Protein AF-A0A925N375-F1 (afdb_monomer_lite)

pLDDT: mean 96.9, std 3.02, range [80.62, 98.56]

Secondary structur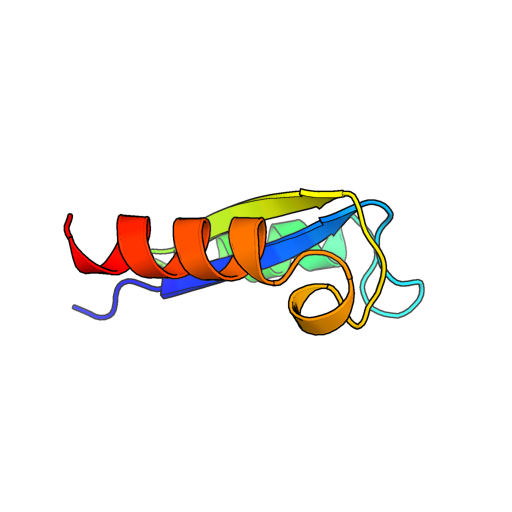e (DSSP, 8-state):
---EEEEEEESPPTTS-TTHHHHHHTT-TTEEEEEEES-TTHHHH-HHHHHHHHHHHHT-

Sequence (60 aa):
ACPTLVIHADPPQPYLPEPLRSRRAGRLPQGELCVIRGSHHLHMEDPQAVAAAIGDFFVR

Structure (mmCIF, N/CA/C/O backbone):
data_AF-A0A925N375-F1
#
_entry.id   AF-A0A925N375-F1
#
loop_
_atom_site.group_PDB
_atom_site.id
_atom_site.type_symbol
_atom_site.label_atom_id
_atom_site.label_alt_id
_atom_site.label_comp_id
_atom_site.label_asym_id
_atom_site.label_entity_id
_atom_site.label_seq_id
_atom_site.pdbx_PDB_ins_code
_atom_site.Cartn_x
_atom_site.Cartn_y
_atom_site.Cartn_z
_atom_site.occupancy
_atom_site.B_iso_or_equiv
_atom_site.auth_seq_id
_atom_site.auth_comp_id
_atom_site.auth_asym_id
_atom_site.auth_atom_id
_atom_site.pdbx_PDB_model_num
ATOM 1 N N . ALA A 1 1 ? -12.850 1.903 17.840 1.00 80.62 1 ALA A N 1
ATOM 2 C CA . ALA A 1 1 ? -12.250 0.980 16.855 1.00 80.62 1 ALA A CA 1
ATOM 3 C C . ALA A 1 1 ? -11.308 1.780 15.967 1.00 80.62 1 ALA A C 1
ATOM 5 O O . ALA A 1 1 ? -11.567 2.963 15.779 1.00 80.62 1 ALA A O 1
ATOM 6 N N . CYS A 1 2 ? -10.232 1.171 15.474 1.00 94.31 2 CYS A N 1
ATOM 7 C CA . CYS A 1 2 ? -9.300 1.800 14.534 1.00 94.31 2 CYS A CA 1
ATOM 8 C C . CYS A 1 2 ? -8.990 0.785 13.422 1.00 94.31 2 CYS A C 1
ATOM 10 O O . CYS A 1 2 ? -7.999 0.059 13.530 1.00 94.31 2 CYS A O 1
ATOM 12 N N . PRO A 1 3 ? -9.888 0.635 12.428 1.00 96.75 3 PRO A N 1
ATOM 13 C CA . PRO A 1 3 ? -9.604 -0.152 11.234 1.00 96.75 3 PRO A CA 1
ATOM 14 C C . PRO A 1 3 ? -8.395 0.434 10.500 1.00 96.75 3 PRO A C 1
ATOM 16 O O . PRO A 1 3 ? -8.290 1.655 10.368 1.00 96.75 3 PRO A O 1
ATOM 19 N N . THR A 1 4 ? -7.515 -0.423 9.982 1.00 97.94 4 THR A N 1
ATOM 20 C CA . THR A 1 4 ? -6.302 0.013 9.276 1.00 97.94 4 THR A CA 1
ATOM 21 C C . THR A 1 4 ? -6.087 -0.807 8.013 1.00 97.94 4 THR A C 1
ATOM 23 O O . THR A 1 4 ? -5.977 -2.028 8.085 1.00 97.94 4 THR A O 1
ATOM 26 N N . LEU A 1 5 ? -5.919 -0.137 6.874 1.00 98.50 5 LEU A N 1
ATOM 27 C CA . LEU A 1 5 ? -5.458 -0.754 5.633 1.00 98.50 5 LEU A CA 1
ATOM 28 C C . LEU A 1 5 ? -3.943 -0.565 5.464 1.00 98.50 5 LEU A C 1
ATOM 30 O O . LEU A 1 5 ? -3.435 0.553 5.525 1.00 98.50 5 LEU A O 1
ATOM 34 N N . VAL A 1 6 ? -3.227 -1.656 5.197 1.00 98.31 6 VAL A N 1
ATOM 35 C CA . VAL A 1 6 ? -1.829 -1.655 4.750 1.00 98.31 6 VAL A CA 1
ATOM 36 C C . VAL A 1 6 ? -1.794 -1.951 3.256 1.00 98.31 6 VAL A C 1
ATOM 38 O O . VAL A 1 6 ? -2.300 -2.983 2.825 1.00 98.31 6 VAL A O 1
ATOM 41 N N . ILE A 1 7 ? -1.163 -1.079 2.470 1.00 98.25 7 ILE A N 1
ATOM 42 C CA . ILE A 1 7 ? -0.924 -1.296 1.037 1.00 98.25 7 ILE A CA 1
ATOM 43 C C . ILE A 1 7 ? 0.579 -1.522 0.837 1.00 98.25 7 ILE A C 1
ATOM 45 O O . ILE A 1 7 ? 1.388 -0.645 1.136 1.00 98.25 7 ILE A O 1
ATOM 49 N N . HIS A 1 8 ? 0.966 -2.702 0.352 1.00 98.25 8 HIS A N 1
ATOM 50 C CA . HIS A 1 8 ? 2.353 -3.051 0.031 1.00 98.25 8 HIS A CA 1
ATOM 51 C C . HIS A 1 8 ? 2.573 -3.195 -1.476 1.00 98.25 8 HIS A C 1
ATOM 53 O O . HIS A 1 8 ? 1.676 -3.607 -2.208 1.00 98.25 8 HIS A O 1
ATOM 59 N N . ALA A 1 9 ? 3.810 -2.943 -1.908 1.00 97.69 9 ALA A N 1
ATOM 60 C CA . ALA A 1 9 ? 4.254 -3.250 -3.264 1.00 97.69 9 ALA A CA 1
ATOM 61 C C . ALA A 1 9 ? 4.679 -4.709 -3.438 1.00 97.69 9 ALA A C 1
ATOM 63 O O . ALA A 1 9 ? 5.189 -5.327 -2.500 1.00 97.69 9 ALA A O 1
ATOM 64 N N . ASP A 1 10 ? 4.536 -5.231 -4.650 1.00 97.06 10 ASP A N 1
ATOM 65 C CA . ASP A 1 10 ? 5.150 -6.472 -5.115 1.00 97.06 10 ASP A CA 1
ATOM 66 C C . ASP A 1 10 ? 6.027 -6.183 -6.349 1.00 97.06 10 ASP A C 1
ATOM 68 O O . ASP A 1 10 ? 5.486 -5.734 -7.367 1.00 97.06 10 ASP A O 1
ATOM 72 N N . PRO A 1 11 ? 7.356 -6.4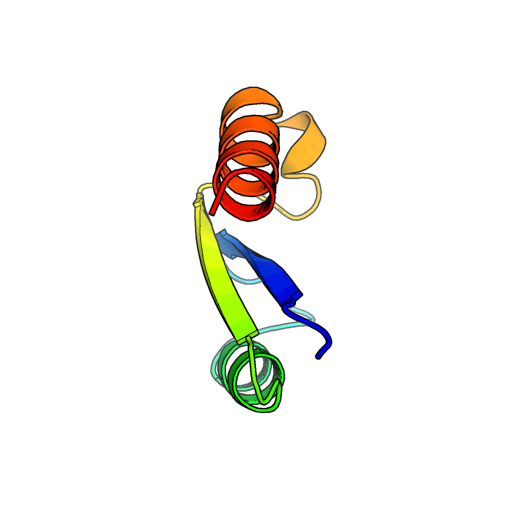17 -6.292 1.00 96.81 11 PRO A N 1
ATOM 73 C CA . PRO A 1 11 ? 8.101 -7.141 -5.252 1.00 96.81 11 PRO A CA 1
ATOM 74 C C . PRO A 1 11 ? 8.305 -6.363 -3.932 1.00 96.81 11 PRO A C 1
ATOM 76 O O . PRO A 1 11 ? 8.224 -5.133 -3.908 1.00 96.81 11 PRO A O 1
ATOM 79 N N . PRO A 1 12 ? 8.614 -7.058 -2.815 1.00 96.94 12 PRO A N 1
ATOM 80 C CA . PRO A 1 12 ? 9.014 -6.407 -1.570 1.00 96.94 12 PRO A CA 1
ATOM 81 C C . PRO A 1 12 ? 10.213 -5.482 -1.717 1.00 96.94 12 PRO A C 1
ATOM 83 O O . PRO A 1 12 ? 11.190 -5.807 -2.392 1.00 96.94 12 PRO A O 1
ATOM 86 N N . GLN A 1 13 ? 10.179 -4.359 -0.995 1.00 94.44 13 GLN A N 1
ATOM 87 C CA . GLN A 1 13 ? 11.338 -3.484 -0.897 1.00 94.44 13 GLN A CA 1
ATOM 88 C C . GLN A 1 13 ? 12.470 -4.187 -0.131 1.00 94.44 13 GLN A C 1
ATOM 90 O O . GLN A 1 13 ? 12.201 -4.828 0.890 1.00 94.44 13 GLN A O 1
ATOM 95 N N . PRO A 1 14 ? 13.745 -4.018 -0.535 1.00 95.69 14 PRO A N 1
ATOM 96 C CA . PRO A 1 14 ? 14.877 -4.683 0.120 1.00 95.69 14 PRO A CA 1
ATOM 97 C C . PRO A 1 14 ? 14.989 -4.410 1.628 1.00 95.69 14 PRO A C 1
ATOM 99 O O . PRO A 1 14 ? 15.444 -5.263 2.383 1.00 95.69 14 PRO A O 1
ATOM 102 N N . TYR A 1 15 ? 14.550 -3.232 2.081 1.00 95.38 15 TYR A N 1
ATOM 103 C CA . TYR A 1 15 ? 14.574 -2.823 3.490 1.00 95.38 15 TYR A CA 1
ATOM 104 C C . TYR A 1 15 ? 13.326 -3.247 4.284 1.00 95.38 15 TYR A C 1
ATOM 106 O O . TYR A 1 15 ? 13.285 -3.098 5.506 1.00 95.38 15 TYR A O 1
ATOM 114 N N . LEU A 1 16 ? 12.295 -3.760 3.609 1.00 96.25 16 LEU A N 1
ATOM 115 C CA . LEU A 1 16 ? 11.070 -4.264 4.225 1.00 96.25 16 LEU A CA 1
ATOM 116 C C . LEU A 1 16 ? 10.658 -5.596 3.562 1.00 96.25 16 LEU A C 1
ATOM 118 O O . LEU A 1 16 ? 9.599 -5.676 2.937 1.00 96.25 16 LEU A O 1
ATOM 122 N N . PRO A 1 17 ? 11.498 -6.646 3.666 1.00 97.56 17 PRO A N 1
ATOM 123 C CA . PRO A 1 17 ? 11.284 -7.905 2.963 1.00 97.56 17 PRO A CA 1
ATOM 124 C C . PRO A 1 17 ? 10.212 -8.778 3.632 1.00 97.56 17 PRO A C 1
ATOM 126 O O . PRO A 1 17 ? 9.741 -8.514 4.745 1.00 97.56 17 PRO A O 1
ATOM 129 N N . GLU A 1 18 ? 9.871 -9.886 2.979 1.00 97.38 18 GLU A N 1
ATOM 130 C CA . GLU A 1 18 ? 9.197 -11.004 3.643 1.00 97.38 18 GLU A CA 1
ATOM 131 C C . GLU A 1 18 ? 10.188 -11.830 4.491 1.00 97.38 18 GLU A C 1
ATOM 133 O O . GLU A 1 18 ? 11.367 -11.909 4.147 1.00 97.38 18 GLU A O 1
ATOM 138 N N . PRO A 1 19 ? 9.750 -12.447 5.609 1.00 97.19 19 PRO A N 1
ATOM 139 C CA . PRO A 1 19 ? 8.399 -12.402 6.177 1.00 97.19 19 PRO A CA 1
ATOM 140 C C . PRO A 1 19 ? 8.160 -11.186 7.096 1.00 97.19 19 PRO A C 1
ATOM 142 O O . PRO A 1 19 ? 7.151 -11.120 7.796 1.00 97.19 19 PRO A O 1
ATOM 145 N N . LEU A 1 20 ? 9.110 -10.248 7.194 1.00 98.19 20 LEU A N 1
ATOM 146 C CA . LEU A 1 20 ? 9.054 -9.156 8.170 1.00 98.19 20 LEU A CA 1
ATOM 147 C C . LEU A 1 20 ? 7.819 -8.268 7.967 1.00 98.19 20 LEU A C 1
ATOM 149 O O . LEU A 1 20 ? 7.129 -7.941 8.935 1.00 98.19 20 LEU A O 1
ATOM 153 N N . ARG A 1 21 ? 7.533 -7.885 6.721 1.00 97.94 21 ARG A N 1
ATOM 154 C CA . ARG A 1 21 ? 6.438 -6.964 6.397 1.00 97.94 21 ARG A CA 1
ATOM 155 C C . ARG A 1 21 ? 5.057 -7.569 6.649 1.00 97.94 21 ARG A C 1
ATOM 157 O O . ARG A 1 21 ? 4.217 -6.908 7.256 1.00 97.94 21 ARG A O 1
ATOM 164 N N . SER A 1 22 ? 4.841 -8.833 6.272 1.00 97.50 22 SER A N 1
ATOM 165 C CA . SER A 1 22 ? 3.574 -9.530 6.519 1.00 97.50 22 SER A CA 1
ATOM 166 C C . SER A 1 22 ? 3.355 -9.758 8.014 1.00 97.50 22 SER A C 1
ATOM 168 O O . SER A 1 22 ? 2.268 -9.498 8.526 1.00 97.50 22 SER A O 1
ATOM 170 N N . ARG A 1 23 ? 4.411 -10.120 8.758 1.00 98.31 23 ARG A N 1
ATOM 171 C CA . ARG A 1 23 ? 4.351 -10.237 10.224 1.00 98.31 23 ARG A CA 1
ATOM 172 C C . ARG A 1 23 ? 3.989 -8.922 10.904 1.00 98.31 23 ARG A C 1
ATOM 174 O O . ARG A 1 23 ? 3.249 -8.960 11.880 1.00 98.31 23 ARG A O 1
ATOM 181 N N . ARG A 1 24 ? 4.512 -7.785 10.430 1.00 98.06 24 ARG A N 1
ATOM 182 C CA . ARG A 1 24 ? 4.179 -6.454 10.968 1.00 98.06 24 ARG A CA 1
ATOM 183 C C . ARG A 1 24 ? 2.729 -6.079 10.674 1.00 98.06 24 ARG A C 1
ATOM 185 O O . ARG A 1 24 ? 2.029 -5.692 11.604 1.00 98.06 24 ARG A O 1
ATOM 192 N N . ALA A 1 25 ? 2.271 -6.258 9.433 1.00 98.12 25 ALA A N 1
ATOM 193 C CA . ALA A 1 25 ? 0.878 -6.005 9.059 1.00 98.12 25 ALA A CA 1
ATOM 194 C C . ALA A 1 25 ? -0.095 -6.857 9.897 1.00 98.12 25 ALA A C 1
ATOM 196 O O . ALA A 1 25 ? -1.064 -6.336 10.440 1.00 98.12 25 ALA A O 1
ATOM 197 N N . GLY A 1 26 ? 0.232 -8.134 10.122 1.00 98.06 26 GLY A N 1
ATOM 198 C CA . GLY A 1 26 ? -0.565 -9.049 10.946 1.00 98.06 26 GLY A CA 1
ATOM 199 C C . GLY A 1 26 ? -0.609 -8.733 12.449 1.00 98.06 26 GLY A C 1
ATOM 200 O O . GLY A 1 26 ? -1.286 -9.440 13.189 1.00 98.06 26 GLY A O 1
ATOM 201 N N . ARG A 1 27 ? 0.101 -7.705 12.940 1.00 98.12 27 ARG A N 1
ATOM 202 C CA . ARG A 1 27 ? -0.038 -7.228 14.332 1.00 98.12 27 ARG A CA 1
ATOM 203 C C . ARG A 1 27 ? -1.166 -6.216 14.518 1.00 98.12 27 ARG A C 1
ATOM 205 O O . ARG A 1 27 ? -1.456 -5.871 15.660 1.00 98.12 27 ARG A O 1
ATOM 212 N N . LEU A 1 28 ? -1.777 -5.736 13.438 1.00 97.69 28 LEU A N 1
ATOM 213 C CA . LEU A 1 28 ? -2.892 -4.796 13.487 1.00 97.69 28 LEU A CA 1
ATOM 214 C C . LEU A 1 28 ? -4.184 -5.549 13.866 1.00 97.69 28 LEU A C 1
ATOM 216 O O . LEU A 1 28 ? -4.627 -6.390 13.086 1.00 97.69 28 LEU A O 1
ATOM 220 N N . PRO A 1 29 ? -4.819 -5.264 15.024 1.00 96.31 29 PRO A N 1
ATOM 221 C CA . PRO A 1 29 ? -5.992 -6.019 15.492 1.00 96.31 29 PRO A CA 1
ATOM 222 C C . PRO A 1 29 ? -7.212 -5.949 14.561 1.00 96.31 29 PRO A C 1
ATOM 224 O O . PRO A 1 29 ? -8.052 -6.841 14.582 1.00 96.31 29 PRO A O 1
ATOM 227 N N . GLN A 1 30 ? -7.312 -4.884 13.762 1.00 96.12 30 GLN A N 1
ATOM 228 C CA . GLN A 1 30 ? -8.338 -4.666 12.734 1.00 96.12 30 GLN A CA 1
ATOM 229 C C . GLN A 1 30 ? -7.655 -4.309 11.403 1.00 96.12 30 GLN A C 1
ATOM 231 O O . GLN A 1 30 ? -8.003 -3.326 10.750 1.00 96.12 30 GLN A O 1
ATOM 23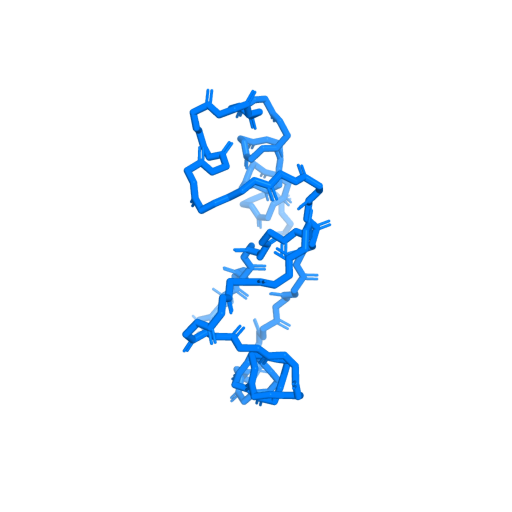6 N N . GLY A 1 31 ? -6.585 -5.045 11.090 1.00 97.12 31 GLY A N 1
ATOM 237 C CA . GLY A 1 31 ? -5.744 -4.809 9.926 1.00 97.12 31 GLY A CA 1
ATOM 238 C C . GLY A 1 31 ? -6.212 -5.552 8.685 1.00 97.12 31 GLY A C 1
ATOM 239 O O . GLY A 1 31 ? -6.421 -6.762 8.726 1.00 97.12 31 GLY A O 1
ATOM 240 N N . GLU A 1 32 ? -6.265 -4.839 7.569 1.00 97.44 32 GLU A N 1
ATOM 241 C CA . GLU A 1 32 ? -6.351 -5.409 6.229 1.00 97.44 32 GLU A CA 1
ATOM 242 C C . GLU A 1 32 ? -5.018 -5.217 5.496 1.00 97.44 32 GLU A C 1
ATOM 244 O O . GLU A 1 32 ? -4.330 -4.212 5.685 1.00 97.44 32 GLU A O 1
ATOM 249 N N . LEU A 1 33 ? -4.643 -6.178 4.652 1.00 98.06 33 LEU A N 1
ATOM 250 C CA . LEU A 1 33 ? -3.445 -6.104 3.818 1.00 98.06 33 LEU A CA 1
ATOM 251 C C . LEU A 1 33 ? -3.837 -6.232 2.345 1.00 98.06 33 LEU A C 1
ATOM 253 O O . LEU A 1 33 ? -4.361 -7.260 1.925 1.00 98.06 33 LEU A O 1
ATOM 257 N N . CYS A 1 34 ? -3.518 -5.205 1.563 1.00 98.19 34 CYS A N 1
ATOM 258 C CA . CYS A 1 34 ? -3.590 -5.194 0.109 1.00 98.19 34 CYS A CA 1
ATOM 259 C C . CYS A 1 34 ? -2.166 -5.194 -0.466 1.00 98.19 34 CYS A C 1
ATOM 261 O O . CYS A 1 34 ? -1.287 -4.477 0.016 1.00 98.19 34 CYS A O 1
ATOM 263 N N . VAL A 1 35 ? -1.922 -6.008 -1.492 1.00 98.12 35 VAL A N 1
ATOM 264 C CA . VAL A 1 35 ? -0.631 -6.073 -2.186 1.00 98.12 35 VAL A CA 1
ATOM 265 C C . VAL A 1 35 ? -0.860 -5.757 -3.658 1.00 98.12 35 VAL A C 1
ATOM 267 O O . VAL A 1 35 ? -1.665 -6.418 -4.308 1.00 98.12 35 VAL A O 1
ATOM 270 N N . ILE A 1 36 ? -0.153 -4.752 -4.172 1.00 98.31 36 ILE A N 1
ATOM 271 C CA . ILE A 1 36 ? -0.278 -4.258 -5.548 1.00 98.31 36 ILE A CA 1
ATOM 272 C C . ILE A 1 36 ? 1.077 -4.408 -6.241 1.00 98.31 36 ILE A C 1
ATOM 274 O O . ILE A 1 36 ? 2.119 -4.155 -5.637 1.00 98.31 36 ILE A O 1
ATOM 278 N N . ARG A 1 37 ? 1.085 -4.825 -7.511 1.00 98.06 37 ARG A N 1
ATOM 279 C CA . ARG A 1 37 ? 2.320 -4.867 -8.306 1.00 98.06 37 ARG A CA 1
ATOM 280 C C . ARG A 1 37 ? 2.853 -3.457 -8.543 1.00 98.06 37 ARG A C 1
ATOM 282 O O . ARG A 1 37 ? 2.096 -2.585 -8.945 1.00 98.06 37 ARG A O 1
ATOM 289 N N . GLY A 1 38 ? 4.147 -3.257 -8.318 1.00 96.31 38 GLY A N 1
ATOM 290 C CA . GLY A 1 38 ? 4.806 -1.960 -8.470 1.00 96.31 38 GLY A CA 1
ATOM 291 C C . GLY A 1 38 ? 6.045 -1.837 -7.590 1.00 96.31 38 GLY A C 1
ATOM 292 O O . GLY A 1 38 ? 6.484 -2.805 -6.966 1.00 96.31 38 GLY A O 1
ATOM 293 N N . SER A 1 39 ? 6.619 -0.638 -7.530 1.00 95.31 39 SER A N 1
ATOM 294 C CA . SER A 1 39 ? 7.786 -0.331 -6.701 1.00 95.31 39 SER A CA 1
ATOM 295 C C . SER A 1 39 ? 7.427 0.503 -5.458 1.00 95.31 39 SER A C 1
ATOM 297 O O . SER A 1 39 ? 6.279 0.573 -5.020 1.00 95.31 39 SER A O 1
ATOM 299 N N . HIS A 1 40 ? 8.431 1.104 -4.812 1.00 96.50 40 HIS A N 1
ATOM 300 C CA . HIS A 1 40 ? 8.262 1.903 -3.597 1.00 96.50 40 HIS A CA 1
ATOM 301 C C . HIS A 1 40 ? 7.269 3.068 -3.758 1.00 96.50 40 HIS A C 1
ATOM 303 O O . HIS A 1 40 ? 6.476 3.318 -2.851 1.00 96.50 40 HIS A O 1
ATOM 309 N N . HIS A 1 41 ? 7.274 3.749 -4.906 1.00 97.00 41 HIS A N 1
ATOM 310 C CA . HIS A 1 41 ? 6.393 4.889 -5.175 1.00 97.00 41 HIS A CA 1
ATOM 311 C C . HIS A 1 41 ? 5.106 4.463 -5.899 1.00 97.00 41 HIS A C 1
ATOM 313 O O . HIS A 1 41 ? 4.701 5.072 -6.881 1.00 97.00 41 HIS A O 1
ATOM 319 N N . LEU A 1 42 ? 4.436 3.426 -5.387 1.00 96.00 42 LEU A N 1
ATOM 320 C CA . LEU A 1 42 ? 3.216 2.841 -5.968 1.00 96.00 42 LEU A CA 1
ATOM 321 C C . LEU A 1 42 ? 2.109 3.860 -6.259 1.00 96.00 42 LEU A C 1
ATOM 323 O O . LEU A 1 42 ? 1.463 3.797 -7.295 1.00 96.00 42 LEU A O 1
ATOM 327 N N . HIS A 1 43 ? 1.938 4.841 -5.373 1.00 97.38 43 HIS A N 1
ATOM 328 C CA . HIS A 1 43 ? 0.972 5.929 -5.543 1.00 97.38 43 HIS A CA 1
ATOM 329 C C . HIS A 1 43 ? 1.276 6.844 -6.742 1.00 97.38 43 HIS A C 1
ATOM 331 O O . HIS A 1 43 ? 0.411 7.616 -7.137 1.00 97.38 43 HIS A O 1
ATOM 337 N N . MET A 1 44 ? 2.492 6.796 -7.294 1.00 98.12 44 MET A N 1
ATOM 338 C CA . MET A 1 44 ? 2.870 7.49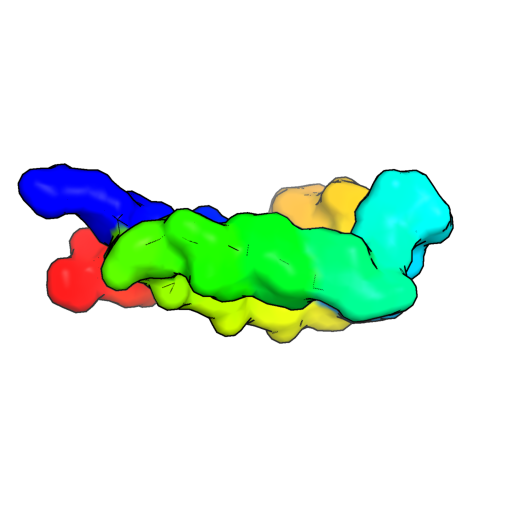7 -8.523 1.00 98.12 44 MET A CA 1
ATOM 339 C C . MET A 1 44 ? 2.796 6.590 -9.754 1.00 98.12 44 MET A C 1
ATOM 341 O O . MET A 1 44 ? 2.488 7.073 -10.837 1.00 98.12 44 MET A O 1
ATOM 345 N N . GLU A 1 45 ? 3.098 5.300 -9.600 1.00 98.06 45 GLU A N 1
ATOM 346 C CA . GLU A 1 45 ? 3.104 4.329 -10.703 1.00 98.06 45 GLU A CA 1
ATOM 347 C C . GLU A 1 45 ? 1.695 3.887 -11.102 1.00 98.06 45 GLU A C 1
ATOM 349 O O . GLU A 1 45 ? 1.370 3.867 -12.286 1.00 98.06 45 GLU A O 1
ATOM 354 N N . ASP A 1 46 ? 0.864 3.562 -10.110 1.00 98.12 46 ASP A N 1
ATOM 355 C CA . ASP A 1 46 ? -0.531 3.159 -10.284 1.00 98.12 46 ASP A CA 1
ATOM 356 C C . ASP A 1 46 ? -1.419 3.905 -9.269 1.00 98.12 46 ASP A C 1
ATOM 358 O O . ASP A 1 46 ? -1.912 3.334 -8.284 1.00 98.12 46 ASP A O 1
ATOM 362 N N . PRO A 1 47 ? -1.600 5.227 -9.460 1.00 98.25 47 PRO A N 1
ATOM 363 C CA . PRO A 1 47 ? -2.437 6.030 -8.578 1.00 98.25 47 PRO A CA 1
ATOM 364 C C . PRO A 1 47 ? -3.885 5.533 -8.560 1.00 98.25 47 PRO A C 1
ATOM 366 O O . PRO A 1 47 ? -4.550 5.666 -7.534 1.00 98.25 47 PRO A O 1
ATOM 369 N N . GLN A 1 48 ? -4.383 4.95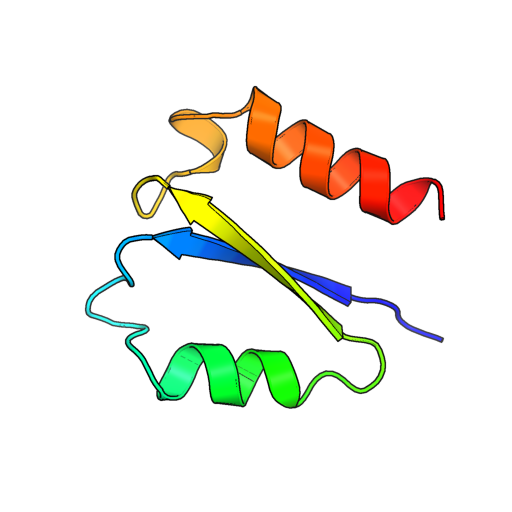4 -9.661 1.00 98.56 48 GLN A N 1
ATOM 370 C CA . GLN A 1 48 ? -5.751 4.449 -9.738 1.00 98.56 48 GLN A CA 1
ATOM 371 C C . GLN A 1 48 ? -5.961 3.239 -8.825 1.00 98.56 48 GLN A C 1
ATOM 373 O O . GLN A 1 48 ? -6.911 3.246 -8.043 1.00 98.56 48 GLN A O 1
ATOM 378 N N . ALA A 1 49 ? -5.087 2.228 -8.871 1.00 98.44 49 ALA A N 1
ATOM 379 C CA . ALA A 1 49 ? -5.218 1.053 -8.011 1.00 98.44 49 ALA A CA 1
ATOM 380 C C . ALA A 1 49 ? -5.067 1.410 -6.527 1.00 98.44 49 ALA A C 1
ATOM 382 O O . ALA A 1 49 ? -5.817 0.909 -5.687 1.00 98.44 49 ALA A O 1
ATOM 383 N N . VAL A 1 50 ? -4.142 2.319 -6.196 1.00 98.56 50 VAL A N 1
ATOM 384 C CA . VAL A 1 50 ? -3.972 2.809 -4.820 1.00 98.56 50 VAL A CA 1
ATOM 385 C C . VAL A 1 50 ? -5.211 3.577 -4.350 1.00 98.56 50 VAL A C 1
ATOM 387 O O . VAL A 1 50 ? -5.700 3.327 -3.248 1.00 98.56 50 VAL A O 1
ATOM 390 N N . ALA A 1 51 ? -5.755 4.476 -5.177 1.00 98.44 51 ALA A N 1
ATOM 391 C CA . ALA A 1 51 ? -6.965 5.224 -4.845 1.00 98.44 51 ALA A CA 1
ATOM 392 C C . ALA A 1 51 ? -8.187 4.308 -4.685 1.00 98.44 51 ALA A C 1
ATOM 394 O O . ALA A 1 51 ? -8.967 4.509 -3.757 1.00 98.44 51 ALA A O 1
ATOM 395 N N . ALA A 1 52 ? -8.328 3.287 -5.535 1.00 98.50 52 ALA A N 1
ATOM 396 C CA . ALA A 1 52 ? -9.392 2.295 -5.423 1.00 98.50 52 ALA A CA 1
ATOM 397 C C . ALA A 1 52 ? -9.296 1.516 -4.103 1.00 98.50 52 ALA A C 1
ATOM 399 O O . ALA A 1 52 ? -10.274 1.454 -3.369 1.00 98.50 52 ALA A O 1
ATOM 400 N N . ALA A 1 53 ? -8.107 1.018 -3.738 1.00 98.38 53 ALA A N 1
ATOM 401 C CA . ALA A 1 53 ? -7.909 0.301 -2.477 1.00 98.38 53 ALA A 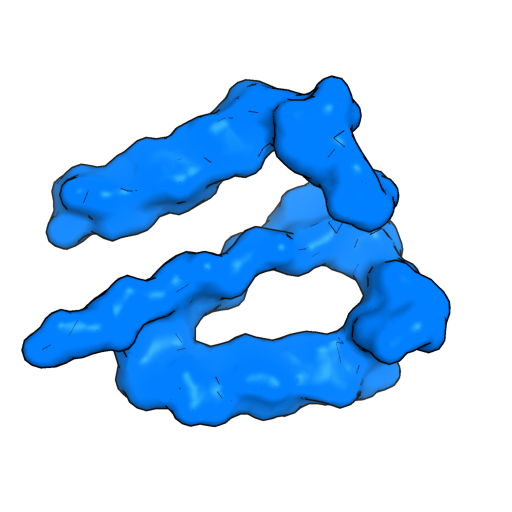CA 1
ATOM 402 C C . ALA A 1 53 ? -8.254 1.162 -1.246 1.00 98.38 53 ALA A C 1
ATOM 404 O O . ALA A 1 53 ? -8.878 0.678 -0.303 1.00 98.38 53 ALA A O 1
ATOM 405 N N . ILE A 1 54 ? -7.875 2.446 -1.263 1.00 98.38 54 ILE A N 1
ATOM 406 C CA . ILE A 1 54 ? -8.215 3.399 -0.198 1.00 98.38 54 ILE A CA 1
ATOM 407 C C . ILE A 1 54 ? -9.724 3.679 -0.174 1.00 98.38 54 ILE A C 1
ATOM 409 O O . ILE A 1 54 ? -10.332 3.670 0.894 1.00 98.38 54 ILE A O 1
ATOM 413 N N . GLY A 1 55 ? -10.334 3.925 -1.336 1.00 98.19 55 GLY A N 1
ATOM 414 C CA . GLY A 1 55 ? -11.764 4.204 -1.459 1.00 98.19 55 GLY A CA 1
ATOM 415 C C . GLY A 1 55 ? -12.624 3.038 -0.976 1.00 98.19 55 GLY A C 1
ATOM 416 O O . GLY A 1 55 ? -13.490 3.235 -0.126 1.00 98.19 55 GLY A O 1
ATOM 417 N N . ASP A 1 56 ? -12.320 1.824 -1.439 1.00 97.94 56 ASP A N 1
ATOM 418 C CA . ASP A 1 56 ? -13.001 0.588 -1.045 1.00 97.94 56 ASP A CA 1
ATOM 419 C C . ASP A 1 56 ? -12.939 0.346 0.462 1.00 97.94 56 ASP A C 1
ATOM 421 O O . ASP A 1 56 ? -13.856 -0.240 1.028 1.00 97.94 56 ASP A O 1
ATOM 425 N N . PHE A 1 57 ? -11.867 0.777 1.124 1.00 98.06 57 PHE A N 1
ATOM 426 C CA . PHE A 1 57 ? -11.722 0.647 2.568 1.00 98.06 57 PHE A CA 1
ATOM 427 C C . PHE A 1 57 ? -12.605 1.631 3.349 1.00 98.06 57 PHE A C 1
ATOM 429 O O . PHE A 1 57 ? -13.114 1.277 4.409 1.00 98.06 57 PHE A O 1
ATOM 436 N N . PHE A 1 58 ? -12.835 2.842 2.832 1.00 96.75 58 PHE A N 1
ATOM 437 C CA . PHE A 1 58 ? -13.654 3.856 3.510 1.00 96.75 58 PHE A CA 1
ATOM 438 C C . PHE A 1 58 ? -15.168 3.658 3.369 1.00 96.75 58 PHE A C 1
ATOM 440 O O . PHE A 1 58 ? -15.922 4.266 4.126 1.00 96.75 58 PHE A O 1
ATOM 447 N N . VAL A 1 59 ? -15.620 2.852 2.407 1.00 95.12 59 VAL A N 1
ATOM 448 C CA . VAL A 1 59 ? -17.055 2.635 2.128 1.00 95.12 59 VAL A CA 1
ATOM 449 C C . VAL A 1 59 ? -17.620 1.350 2.746 1.00 95.12 59 VAL A C 1
ATOM 451 O O . VAL A 1 59 ? -18.766 0.999 2.467 1.00 95.12 59 VAL A O 1
ATOM 454 N N . ARG A 1 60 ? -16.825 0.638 3.548 1.00 82.81 60 ARG A N 1
ATOM 455 C CA . ARG A 1 60 ? -17.209 -0.613 4.220 1.00 82.81 60 ARG A CA 1
ATOM 456 C C . ARG A 1 60 ? -17.777 -0.396 5.616 1.00 82.81 60 ARG A C 1
ATOM 458 O O . ARG A 1 60 ? -17.385 0.587 6.282 1.00 82.81 60 ARG A O 1
#

Radius of gyration: 11.85 Å; chains: 1; bounding box: 32×20×28 Å

Foldseek 3Di:
DDADEDEEEPPHDPVQHPPNVVVVQVVPPNGDYHYDYDDPPCCVVCVPVVVVSVVVVVVD